Protein AF-A0A4U2ZGI6-F1 (afdb_monomer_lite)

InterPro domains:
  IPR001460 Penicillin-binding protein, transpeptidase [PF00905] (3-56)
  IPR012338 Beta-lactamase/transpeptidase-like [G3DSA:3.40.710.10] (1-67)
  IPR012338 Beta-lactamase/transpeptidase-like [SSF56601] (2-64)
  IPR050396 Glycosyltransferase 51/Transpeptidase [PTHR32282] (2-66)

Structure (mmCIF, N/CA/C/O backbone):
data_AF-A0A4U2ZGI6-F1
#
_entry.id   AF-A0A4U2ZGI6-F1
#
loop_
_atom_site.group_PDB
_atom_site.id
_atom_site.type_symbol
_atom_site.label_atom_id
_atom_site.label_alt_id
_atom_site.label_comp_id
_atom_site.label_asym_id
_atom_site.label_entity_id
_atom_site.label_seq_id
_atom_site.pdbx_PDB_ins_code
_atom_site.Cartn_x
_atom_site.Cartn_y
_atom_site.Cartn_z
_atom_site.occupancy
_atom_site.B_iso_or_equiv
_atom_site.auth_seq_id
_atom_site.auth_comp_id
_atom_site.auth_asym_id
_atom_site.auth_atom_id
_atom_site.pdbx_PDB_model_num
ATOM 1 N N . PHE A 1 1 ? 12.357 12.607 -12.528 1.00 81.19 1 PHE A N 1
ATOM 2 C CA . PHE A 1 1 ? 11.662 11.793 -11.509 1.00 81.19 1 PHE A CA 1
ATOM 3 C C . PHE A 1 1 ? 11.629 10.321 -11.905 1.00 81.19 1 PHE A C 1
ATOM 5 O O . PHE A 1 1 ? 11.536 10.019 -13.098 1.00 81.19 1 PHE A O 1
ATOM 12 N N . GLN A 1 2 ? 11.716 9.435 -10.914 1.00 87.75 2 GLN A N 1
ATOM 13 C CA . GLN A 1 2 ? 11.578 7.982 -11.038 1.00 87.75 2 GLN A CA 1
ATOM 14 C C . GLN A 1 2 ? 10.258 7.531 -10.394 1.00 87.75 2 GLN A C 1
ATOM 16 O O . GLN A 1 2 ? 9.694 8.257 -9.579 1.00 87.75 2 GLN A O 1
ATOM 21 N N . GLY A 1 3 ? 9.752 6.361 -10.776 1.00 92.06 3 GLY A N 1
ATOM 22 C CA . GLY A 1 3 ? 8.536 5.775 -10.214 1.00 92.06 3 GLY A CA 1
ATOM 23 C C . GLY A 1 3 ? 8.570 4.257 -10.330 1.00 92.06 3 GLY A C 1
ATOM 24 O O . GLY A 1 3 ? 9.255 3.729 -11.202 1.00 92.06 3 GLY A O 1
ATOM 25 N N . ALA A 1 4 ? 7.863 3.572 -9.442 1.00 95.00 4 ALA A N 1
ATOM 26 C CA . ALA A 1 4 ? 7.684 2.127 -9.469 1.00 95.00 4 ALA A CA 1
ATOM 27 C C . ALA A 1 4 ? 6.274 1.793 -8.979 1.00 95.00 4 ALA A C 1
ATOM 29 O O . ALA A 1 4 ? 5.701 2.555 -8.197 1.00 95.00 4 ALA A O 1
ATOM 30 N N . PHE A 1 5 ? 5.714 0.692 -9.464 1.00 95.69 5 PHE A N 1
ATOM 31 C CA . PHE A 1 5 ? 4.375 0.244 -9.112 1.00 95.69 5 PHE A CA 1
ATOM 32 C C . PHE A 1 5 ? 4.248 -1.273 -9.247 1.00 95.69 5 PHE A C 1
ATOM 34 O O . PHE A 1 5 ? 4.928 -1.898 -10.062 1.00 95.69 5 PHE A O 1
ATOM 41 N N . THR A 1 6 ? 3.300 -1.825 -8.497 1.00 97.25 6 THR A N 1
ATOM 42 C CA . THR A 1 6 ? 2.874 -3.223 -8.577 1.00 97.25 6 THR A CA 1
ATOM 43 C C . THR A 1 6 ? 1.352 -3.239 -8.605 1.00 97.25 6 THR A C 1
ATOM 45 O O . THR A 1 6 ? 0.710 -2.618 -7.760 1.00 97.25 6 THR A O 1
ATOM 48 N N . PHE A 1 7 ? 0.771 -3.924 -9.583 1.00 97.81 7 PHE A N 1
ATOM 49 C CA . PHE A 1 7 ? -0.661 -4.158 -9.697 1.00 97.81 7 PHE A CA 1
ATOM 50 C C . PHE A 1 7 ? -0.945 -5.624 -9.373 1.00 97.81 7 PHE A C 1
ATOM 52 O O . PHE A 1 7 ? -0.418 -6.525 -10.032 1.00 97.81 7 PHE A O 1
ATOM 59 N N . MET A 1 8 ? -1.750 -5.850 -8.336 1.00 98.38 8 MET A N 1
ATOM 60 C CA . MET A 1 8 ? -1.987 -7.166 -7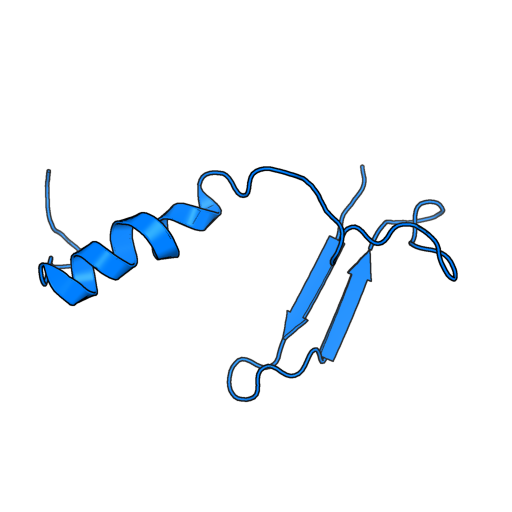.750 1.00 98.38 8 MET A CA 1
ATOM 61 C C . MET A 1 8 ? -3.482 -7.480 -7.688 1.00 98.38 8 MET A C 1
ATOM 63 O O . MET A 1 8 ? -4.302 -6.612 -7.391 1.00 98.38 8 MET A O 1
ATOM 67 N N . ASP A 1 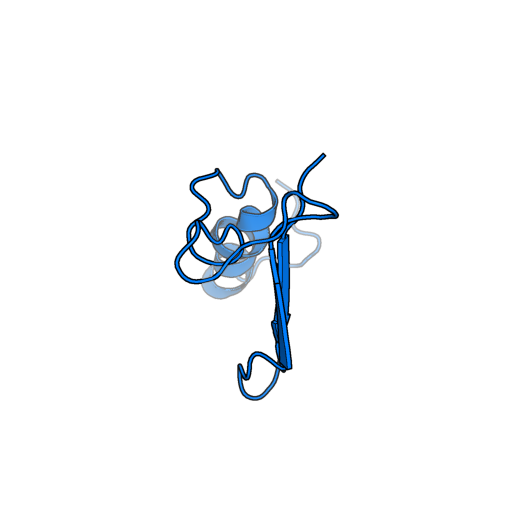9 ? -3.824 -8.736 -7.949 1.00 98.38 9 ASP A N 1
ATOM 68 C CA . ASP A 1 9 ? -5.152 -9.289 -7.723 1.00 98.38 9 ASP A CA 1
ATOM 69 C C . ASP A 1 9 ? -5.419 -9.413 -6.215 1.00 98.38 9 ASP A C 1
ATOM 71 O O . ASP A 1 9 ? -4.717 -10.129 -5.504 1.00 98.38 9 ASP A O 1
ATOM 75 N N . THR A 1 10 ? -6.437 -8.716 -5.708 1.00 97.75 10 THR A N 1
ATOM 76 C CA . THR A 1 10 ? -6.705 -8.626 -4.261 1.00 97.75 10 THR A CA 1
ATOM 77 C C . THR A 1 10 ? -7.221 -9.921 -3.637 1.00 97.75 10 THR A C 1
ATOM 79 O O . THR A 1 10 ? -7.184 -10.050 -2.416 1.00 97.75 10 THR A O 1
ATOM 82 N N . LYS A 1 11 ? -7.715 -10.872 -4.440 1.00 98.19 11 LYS A N 1
ATOM 83 C CA . LYS A 1 11 ? -8.256 -12.146 -3.945 1.00 98.19 11 LYS A CA 1
ATOM 84 C C . LYS A 1 11 ? -7.195 -13.236 -3.906 1.00 98.19 11 LYS A C 1
ATOM 86 O O . LYS A 1 11 ? -7.214 -14.070 -3.009 1.00 98.19 11 LYS A O 1
ATOM 91 N N . THR A 1 12 ? -6.311 -13.250 -4.899 1.00 98.38 12 THR A N 1
ATOM 92 C CA . THR A 1 12 ? -5.330 -14.329 -5.103 1.00 98.38 12 THR A CA 1
ATOM 93 C C . THR A 1 12 ? -3.898 -13.925 -4.763 1.00 98.38 12 THR A C 1
ATOM 95 O O . THR A 1 12 ? -3.062 -14.795 -4.545 1.00 98.38 12 THR A O 1
ATOM 98 N N . GLY A 1 13 ? -3.599 -12.624 -4.726 1.00 97.50 13 GLY A N 1
ATOM 99 C CA . GLY A 1 13 ? -2.240 -12.105 -4.571 1.00 97.50 13 GLY A CA 1
ATOM 100 C C . GLY A 1 13 ? -1.405 -12.142 -5.857 1.00 97.50 13 GLY A C 1
ATOM 101 O O . GLY A 1 13 ? -0.217 -11.826 -5.823 1.00 97.50 13 GLY A O 1
ATOM 102 N N . GLU A 1 14 ? -1.988 -12.514 -7.001 1.00 98.50 14 GLU A N 1
ATOM 103 C CA . GLU A 1 14 ? -1.269 -12.588 -8.276 1.00 98.50 14 GLU A CA 1
ATOM 104 C C . GLU A 1 14 ? -0.817 -11.195 -8.750 1.00 98.50 14 GLU A C 1
ATOM 106 O O . GLU A 1 14 ? -1.626 -10.271 -8.865 1.00 98.50 14 GLU A O 1
ATOM 111 N N . VAL A 1 15 ? 0.470 -11.038 -9.079 1.00 98.06 15 VAL A N 1
ATOM 112 C CA . VAL A 1 15 ? 0.998 -9.811 -9.697 1.00 98.06 15 VAL A CA 1
ATOM 113 C C . VAL A 1 15 ? 0.637 -9.800 -11.180 1.00 98.06 15 VAL A C 1
ATOM 115 O O . VAL A 1 15 ? 1.233 -10.508 -11.986 1.00 98.06 15 VAL A O 1
ATOM 118 N N . ARG A 1 16 ? -0.331 -8.959 -11.546 1.00 97.94 16 ARG A N 1
ATOM 119 C CA . ARG A 1 16 ? -0.830 -8.814 -12.923 1.00 97.94 16 ARG A CA 1
ATOM 120 C C . ARG A 1 16 ? 0.034 -7.876 -13.764 1.00 97.94 16 ARG A C 1
ATOM 122 O O . ARG A 1 16 ? 0.102 -8.021 -14.979 1.00 97.94 16 ARG A O 1
ATOM 129 N N . ALA A 1 17 ? 0.677 -6.899 -13.124 1.00 97.38 17 ALA A N 1
ATOM 130 C CA . ALA A 1 17 ? 1.658 -6.024 -13.756 1.00 97.38 17 ALA A CA 1
ATOM 131 C C . ALA A 1 17 ? 2.629 -5.463 -12.714 1.00 97.38 17 ALA A C 1
ATOM 133 O O . ALA A 1 17 ? 2.244 -5.167 -11.585 1.00 97.38 17 ALA A O 1
ATOM 134 N N . ILE A 1 18 ? 3.884 -5.263 -13.104 1.00 96.06 18 ILE A N 1
ATOM 135 C CA . ILE A 1 18 ? 4.905 -4.625 -12.272 1.00 96.06 18 ILE A CA 1
ATOM 136 C C . ILE A 1 18 ? 5.772 -3.726 -13.149 1.00 96.06 18 ILE A C 1
ATOM 138 O O . ILE A 1 18 ? 6.086 -4.072 -14.288 1.00 96.06 18 ILE A O 1
ATOM 142 N N . GLY A 1 19 ? 6.129 -2.552 -12.639 1.00 94.88 19 GLY A N 1
ATOM 143 C CA . GLY A 1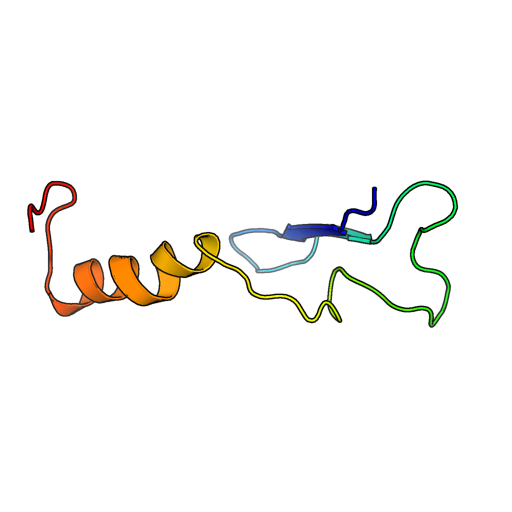 19 ? 6.901 -1.564 -13.379 1.00 94.88 19 GLY A CA 1
ATOM 144 C C . GLY A 1 19 ? 7.870 -0.815 -12.480 1.00 94.88 19 GLY A C 1
ATOM 145 O O . GLY A 1 19 ? 7.557 -0.484 -11.339 1.00 94.88 19 GLY A O 1
ATOM 146 N N . SER A 1 20 ? 9.054 -0.528 -13.011 1.00 95.25 20 SER A N 1
ATOM 147 C CA . SER A 1 20 ? 10.123 0.148 -12.285 1.00 95.25 20 SER A CA 1
ATOM 148 C C . SER A 1 20 ? 10.909 1.057 -13.214 1.00 95.25 20 SER A C 1
ATOM 150 O O . SER A 1 20 ? 11.396 0.638 -14.267 1.00 95.25 20 SER A O 1
ATOM 152 N N . GLY A 1 21 ? 11.004 2.324 -12.827 1.00 92.81 21 GLY A N 1
ATOM 153 C CA . GLY A 1 21 ? 11.636 3.372 -13.606 1.00 92.81 21 GLY A CA 1
ATOM 154 C C . GLY A 1 21 ? 10.715 3.989 -14.657 1.00 92.81 21 GLY A C 1
ATOM 155 O O . GLY A 1 21 ? 9.534 3.666 -14.781 1.00 92.81 21 GLY A O 1
ATOM 156 N N . ARG A 1 22 ? 11.251 4.957 -15.402 1.00 90.94 22 ARG A N 1
ATOM 157 C CA . ARG A 1 22 ? 10.501 5.724 -16.406 1.00 90.94 22 ARG A CA 1
ATOM 158 C C . ARG A 1 22 ? 11.435 6.264 -17.486 1.00 90.94 22 ARG A C 1
ATOM 160 O O . ARG A 1 22 ? 12.511 6.767 -17.162 1.00 90.94 22 ARG A O 1
ATOM 167 N N . GLY A 1 23 ? 10.995 6.213 -18.746 1.00 89.38 23 GLY A N 1
ATOM 168 C CA . GLY A 1 23 ? 11.824 6.574 -19.906 1.00 89.38 23 GLY A CA 1
ATOM 169 C C . GLY A 1 23 ? 13.078 5.701 -19.982 1.00 89.38 23 GLY A C 1
ATOM 170 O O . GLY A 1 23 ? 12.979 4.492 -19.797 1.00 89.38 23 GLY A O 1
ATOM 171 N N . GLU A 1 24 ? 14.237 6.329 -20.159 1.00 85.69 24 GLU A N 1
ATOM 172 C CA . GLU A 1 24 ? 15.551 5.663 -20.185 1.00 85.69 24 GLU A CA 1
ATOM 173 C C . GLU A 1 24 ? 15.993 5.102 -18.821 1.00 85.69 24 GLU A C 1
ATOM 175 O O . GLU A 1 24 ? 16.904 4.291 -18.747 1.00 85.69 24 GLU A O 1
ATOM 180 N N . ASN A 1 25 ? 15.334 5.489 -17.720 1.00 84.88 25 ASN A N 1
ATOM 181 C CA . ASN A 1 25 ? 15.655 5.000 -16.371 1.00 84.88 25 ASN A CA 1
ATOM 182 C C . ASN A 1 25 ? 14.848 3.750 -15.980 1.00 84.88 25 ASN A C 1
ATOM 184 O O . ASN A 1 25 ? 14.649 3.508 -14.790 1.00 84.88 25 ASN A O 1
ATOM 188 N N . LYS A 1 26 ? 14.262 3.031 -16.946 1.00 89.00 26 LYS A N 1
ATOM 189 C CA . LYS A 1 26 ? 13.537 1.778 -16.684 1.00 89.00 26 LYS A CA 1
ATOM 190 C C . LYS A 1 26 ? 14.510 0.700 -16.214 1.00 89.00 26 LYS A C 1
ATOM 192 O O . LYS A 1 26 ? 15.660 0.675 -16.645 1.00 89.00 26 LYS A O 1
ATOM 197 N N . ALA A 1 27 ? 14.032 -0.201 -15.359 1.00 88.25 27 ALA A N 1
ATOM 198 C CA . ALA A 1 27 ? 14.802 -1.381 -14.990 1.00 88.25 27 ALA A CA 1
ATOM 199 C C . ALA A 1 27 ? 15.200 -2.167 -16.255 1.00 88.25 27 ALA A C 1
ATOM 201 O O . ALA A 1 27 ? 14.370 -2.416 -17.132 1.00 88.25 27 ALA A O 1
ATOM 202 N N . VAL A 1 28 ? 16.479 -2.528 -16.346 1.00 89.81 28 V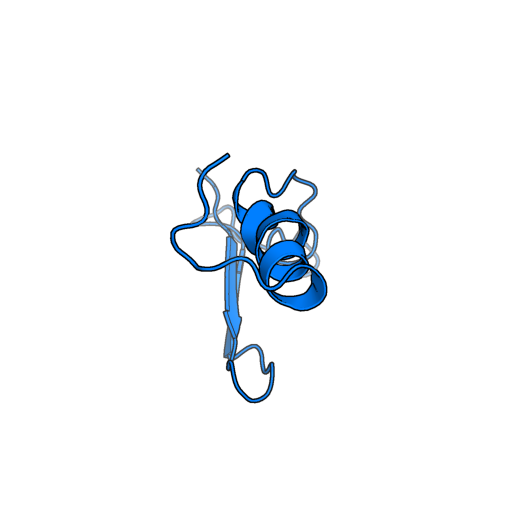AL A N 1
ATOM 203 C CA . VAL A 1 28 ? 17.051 -3.328 -17.440 1.00 89.81 28 VAL A CA 1
ATOM 204 C C . VAL A 1 28 ? 17.240 -4.775 -16.992 1.00 89.81 28 VAL A C 1
ATOM 206 O O . VAL A 1 28 ? 17.090 -5.094 -15.812 1.00 89.81 28 VAL A O 1
ATOM 209 N N . PHE A 1 29 ? 17.583 -5.672 -17.917 1.00 88.88 29 PHE A N 1
ATOM 210 C CA . PHE A 1 29 ? 17.868 -7.064 -17.574 1.00 88.88 29 PHE A CA 1
ATOM 211 C C . PHE A 1 29 ? 18.965 -7.153 -16.500 1.00 88.88 29 PHE A C 1
ATOM 213 O O . PHE A 1 29 ? 20.070 -6.655 -16.706 1.00 88.88 29 PHE A O 1
ATOM 220 N N . LYS A 1 30 ? 18.643 -7.775 -15.355 1.00 88.00 30 LYS A N 1
ATOM 221 C CA . LYS A 1 30 ? 19.496 -7.854 -14.150 1.00 88.00 30 LYS A CA 1
ATOM 222 C C . LYS A 1 30 ? 19.921 -6.496 -13.557 1.00 88.00 30 LYS A C 1
ATOM 224 O O . LYS A 1 30 ? 20.873 -6.441 -12.786 1.00 88.00 30 LYS A O 1
ATOM 229 N N . GLY A 1 31 ? 19.243 -5.409 -13.920 1.00 89.81 31 GLY A N 1
ATOM 230 C CA . GLY A 1 31 ? 19.421 -4.100 -13.297 1.00 89.81 31 GLY A CA 1
ATOM 231 C C . GLY A 1 31 ? 18.577 -3.949 -12.031 1.00 89.81 31 GLY A C 1
ATOM 232 O O . GLY A 1 31 ? 17.668 -4.739 -11.785 1.00 89.81 31 GLY A O 1
ATOM 233 N N . HIS A 1 32 ? 18.853 -2.894 -11.265 1.00 91.56 32 HIS A N 1
ATOM 234 C CA . HIS A 1 32 ? 18.126 -2.577 -10.037 1.00 91.56 32 HIS A CA 1
ATOM 235 C C . HIS A 1 32 ? 16.627 -2.357 -10.291 1.00 91.56 32 HIS A C 1
ATOM 237 O O . HIS A 1 32 ? 16.234 -1.569 -11.160 1.00 91.56 32 HIS A O 1
ATOM 243 N N . ASN A 1 33 ? 15.786 -3.015 -9.495 1.00 93.62 33 ASN A N 1
ATOM 244 C CA . ASN A 1 33 ? 14.339 -2.959 -9.614 1.00 93.62 33 ASN A CA 1
ATOM 245 C C . ASN A 1 33 ? 13.682 -2.356 -8.360 1.00 93.62 33 ASN A C 1
ATOM 247 O O . ASN A 1 33 ? 13.283 -3.064 -7.441 1.00 93.62 33 ASN A O 1
ATOM 251 N N . MET A 1 34 ? 13.423 -1.043 -8.385 1.00 94.38 34 MET A N 1
ATOM 252 C CA . MET A 1 34 ? 12.705 -0.318 -7.320 1.00 94.38 34 MET A CA 1
ATOM 253 C C . MET A 1 34 ? 11.314 -0.871 -6.951 1.00 94.38 34 MET A C 1
ATOM 255 O O . MET A 1 34 ? 10.755 -0.457 -5.943 1.00 94.38 34 MET A O 1
ATOM 259 N N . ALA A 1 35 ? 10.686 -1.729 -7.755 1.00 94.56 35 ALA A N 1
ATOM 260 C CA . ALA A 1 35 ? 9.405 -2.311 -7.360 1.00 94.56 35 ALA A CA 1
ATOM 261 C C . ALA A 1 35 ? 9.562 -3.393 -6.271 1.00 94.56 35 ALA A C 1
ATOM 263 O O . ALA A 1 35 ? 8.589 -3.699 -5.588 1.00 94.56 35 ALA A O 1
ATOM 264 N N . ILE A 1 36 ? 10.768 -3.955 -6.106 1.00 94.44 36 ILE A N 1
ATOM 265 C CA . ILE A 1 36 ? 11.054 -5.065 -5.179 1.00 94.44 36 ILE A CA 1
ATOM 266 C C . ILE A 1 36 ? 12.325 -4.870 -4.333 1.00 94.44 36 ILE A C 1
ATOM 268 O O . ILE A 1 36 ? 12.438 -5.475 -3.275 1.00 94.44 36 ILE A O 1
ATOM 272 N N . GLU A 1 37 ? 13.259 -4.019 -4.763 1.00 94.44 37 GLU A N 1
ATOM 273 C CA . GLU A 1 37 ? 14.565 -3.782 -4.113 1.00 94.44 37 GLU A CA 1
ATOM 274 C C . GLU A 1 37 ? 14.668 -2.392 -3.470 1.00 94.44 37 GLU A C 1
ATOM 276 O O . GLU A 1 37 ? 15.734 -1.953 -3.049 1.00 94.44 37 GLU A O 1
ATOM 281 N N . LEU A 1 38 ? 13.564 -1.650 -3.427 1.00 92.56 38 LEU A N 1
ATOM 282 C CA . LEU A 1 38 ? 13.569 -0.278 -2.946 1.00 92.56 38 LEU A CA 1
ATOM 283 C C . LEU A 1 38 ? 13.821 -0.192 -1.441 1.00 92.56 38 LEU A C 1
ATOM 285 O O . LEU A 1 38 ? 12.956 -0.534 -0.638 1.00 92.56 38 LEU A O 1
ATOM 289 N N . ASP A 1 39 ? 14.949 0.411 -1.088 1.00 93.44 39 ASP A N 1
ATOM 290 C CA . ASP A 1 39 ? 15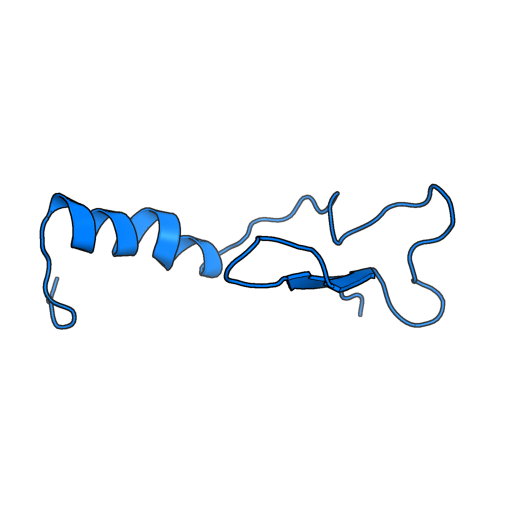.268 0.803 0.280 1.00 93.44 39 ASP A CA 1
ATOM 291 C C . ASP A 1 39 ? 14.812 2.248 0.548 1.00 93.44 39 ASP A C 1
ATOM 293 O O . ASP A 1 39 ? 15.532 3.223 0.313 1.00 93.44 39 ASP A O 1
ATOM 297 N N . ARG A 1 40 ? 13.546 2.412 0.955 1.00 92.00 40 ARG A N 1
ATOM 298 C CA . ARG A 1 40 ? 13.019 3.688 1.465 1.00 92.00 40 ARG A CA 1
ATOM 299 C C . ARG A 1 40 ? 12.000 3.455 2.575 1.00 92.00 40 ARG A C 1
ATOM 301 O O . ARG A 1 40 ? 11.240 2.491 2.539 1.00 92.00 40 ARG A O 1
ATOM 308 N N . ALA A 1 41 ? 11.879 4.417 3.489 1.00 94.94 41 ALA A N 1
ATOM 309 C CA . ALA A 1 41 ? 10.810 4.410 4.482 1.00 94.94 41 ALA A CA 1
ATOM 310 C C . ALA A 1 41 ? 9.421 4.540 3.826 1.00 94.94 41 ALA A C 1
ATOM 312 O O . ALA A 1 41 ? 9.177 5.456 3.038 1.00 94.94 41 ALA A O 1
ATOM 313 N N . ALA A 1 42 ? 8.482 3.669 4.208 1.00 94.44 42 ALA A N 1
ATOM 314 C CA . ALA A 1 42 ? 7.086 3.734 3.758 1.00 94.44 42 ALA A CA 1
ATOM 315 C C . ALA A 1 42 ? 6.370 5.025 4.216 1.00 94.44 42 ALA A C 1
ATOM 317 O O . ALA A 1 42 ? 5.408 5.479 3.600 1.00 94.44 42 ALA A O 1
ATOM 318 N N . GLY A 1 43 ? 6.850 5.654 5.294 1.00 97.12 43 GLY A N 1
ATOM 319 C CA . GLY A 1 43 ? 6.228 6.847 5.858 1.00 97.12 43 GLY A CA 1
ATOM 320 C C . GLY A 1 43 ? 4.802 6.568 6.343 1.00 97.12 43 GLY A C 1
ATOM 321 O O . GLY A 1 43 ? 4.496 5.486 6.842 1.00 97.12 43 GLY A O 1
ATOM 322 N N . SER A 1 44 ? 3.903 7.545 6.190 1.00 98.00 44 SER A N 1
ATOM 323 C CA . SER A 1 44 ? 2.537 7.439 6.728 1.00 98.00 44 SER A CA 1
ATOM 324 C C . SER A 1 44 ? 1.667 6.365 6.059 1.00 98.00 44 SER A C 1
ATOM 326 O O . SER A 1 44 ? 0.614 6.043 6.602 1.00 98.00 44 SER A O 1
ATOM 328 N N . THR A 1 45 ? 2.085 5.771 4.933 1.00 97.00 45 THR A N 1
ATOM 329 C CA . THR A 1 45 ? 1.337 4.664 4.309 1.00 97.00 45 THR A CA 1
ATOM 330 C C . THR A 1 45 ? 1.376 3.384 5.144 1.00 97.00 45 THR A C 1
ATOM 332 O O . THR A 1 45 ? 0.558 2.500 4.918 1.00 97.00 45 THR A O 1
ATOM 335 N N . MET A 1 46 ? 2.292 3.281 6.117 1.00 97.69 46 MET A N 1
ATOM 336 C CA . MET A 1 46 ? 2.373 2.148 7.046 1.00 97.69 46 MET A CA 1
ATOM 337 C C . MET A 1 46 ? 1.335 2.219 8.178 1.00 97.69 46 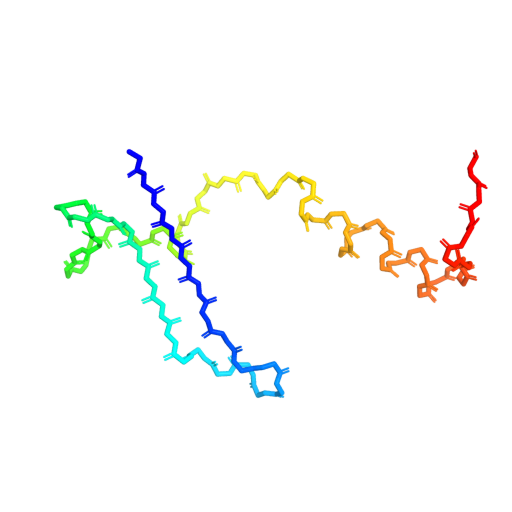MET A C 1
ATOM 339 O O . MET A 1 46 ? 0.951 1.186 8.722 1.00 97.69 46 MET A O 1
ATOM 343 N N . LYS A 1 47 ? 0.842 3.417 8.525 1.00 98.06 47 LYS A N 1
ATOM 344 C CA . LYS A 1 47 ? -0.040 3.630 9.690 1.00 98.06 47 LYS A CA 1
ATOM 345 C C . LYS A 1 47 ? -1.292 2.742 9.704 1.00 98.06 47 LYS A C 1
ATOM 347 O O . LYS A 1 47 ? -1.617 2.225 10.768 1.00 98.06 47 LYS A O 1
ATOM 352 N N . PRO A 1 48 ? -1.987 2.490 8.574 1.00 98.06 48 PRO A N 1
ATOM 353 C CA . PRO A 1 48 ? -3.121 1.567 8.572 1.00 98.06 48 PRO A CA 1
ATOM 354 C C . PRO A 1 48 ? -2.769 0.144 9.014 1.00 98.06 48 PRO A C 1
ATOM 356 O O . PRO A 1 48 ? -3.607 -0.518 9.613 1.00 98.06 48 PRO A O 1
ATOM 359 N N . ILE A 1 49 ? -1.544 -0.316 8.750 1.00 97.88 49 ILE A N 1
ATOM 360 C CA . ILE A 1 49 ? -1.094 -1.675 9.074 1.00 97.88 49 ILE A CA 1
ATOM 361 C C . ILE A 1 49 ? -0.549 -1.746 10.504 1.00 97.88 49 ILE A C 1
ATOM 363 O O . ILE A 1 49 ? -0.827 -2.713 11.205 1.00 97.88 49 ILE A O 1
ATOM 367 N N . PHE A 1 50 ? 0.226 -0.745 10.931 1.00 97.31 50 PHE A N 1
ATOM 368 C CA . PHE A 1 50 ? 0.938 -0.795 12.212 1.00 97.31 50 PHE A CA 1
ATOM 369 C C . PHE A 1 50 ? 0.174 -0.149 13.378 1.00 97.31 50 PHE A C 1
ATOM 371 O O . PHE A 1 50 ? 0.263 -0.643 14.497 1.00 97.31 50 PHE A O 1
ATOM 378 N N . ASP A 1 51 ? -0.612 0.900 13.118 1.00 97.00 51 ASP A N 1
ATOM 379 C CA . ASP A 1 51 ? -1.309 1.661 14.162 1.00 97.00 51 ASP A CA 1
ATOM 380 C C . ASP A 1 51 ? -2.817 1.364 14.147 1.00 97.00 51 ASP A C 1
ATOM 382 O O . ASP A 1 51 ? -3.367 0.777 15.080 1.00 97.00 51 ASP A O 1
ATOM 386 N N . TYR A 1 52 ? -3.509 1.745 13.066 1.00 96.88 52 TYR A N 1
ATOM 387 C CA . TYR A 1 52 ? -4.977 1.747 13.038 1.00 96.88 52 TYR A CA 1
ATOM 388 C C . TYR A 1 52 ? -5.574 0.338 12.965 1.00 96.88 52 TYR A C 1
ATOM 390 O O . TYR A 1 52 ? -6.534 0.050 13.675 1.00 96.88 52 TYR A O 1
ATOM 398 N N . GLY A 1 53 ? -5.009 -0.547 12.136 1.00 98.00 53 GLY A N 1
ATOM 399 C CA . GLY A 1 53 ? -5.460 -1.934 12.006 1.00 98.00 53 GLY A CA 1
ATOM 400 C C . GLY A 1 53 ? -5.435 -2.676 13.345 1.00 98.00 53 GLY A C 1
ATOM 401 O O . GLY A 1 53 ? -6.483 -3.154 13.777 1.00 98.00 53 GLY A O 1
ATOM 402 N N . PRO A 1 54 ? -4.292 -2.713 14.056 1.00 98.38 54 PRO A N 1
ATOM 403 C CA . PRO A 1 54 ? -4.202 -3.332 15.375 1.00 98.38 54 PRO A CA 1
ATOM 404 C C . PRO A 1 54 ? -5.110 -2.682 16.424 1.00 98.38 54 PRO A C 1
ATOM 406 O O . PRO A 1 54 ? -5.709 -3.396 17.225 1.00 98.38 54 PRO A O 1
ATOM 409 N N . ALA A 1 55 ? -5.268 -1.354 16.419 1.00 97.94 55 ALA A N 1
ATOM 410 C CA . ALA A 1 55 ? -6.177 -0.682 17.348 1.00 97.94 55 ALA A CA 1
ATOM 411 C C . ALA A 1 55 ? -7.642 -1.098 17.123 1.00 97.94 55 ALA A C 1
ATOM 413 O O . ALA A 1 55 ? -8.363 -1.406 18.072 1.00 97.94 55 ALA A O 1
ATOM 414 N N . ILE A 1 56 ? -8.083 -1.175 15.866 1.00 98.12 56 ILE A N 1
ATOM 415 C CA . ILE A 1 56 ? -9.432 -1.644 15.529 1.00 98.12 56 ILE A CA 1
ATOM 416 C C . ILE A 1 56 ? -9.586 -3.133 15.874 1.00 98.12 56 ILE A C 1
ATOM 418 O O . ILE A 1 56 ? -10.594 -3.517 16.465 1.00 98.12 56 ILE A O 1
ATOM 422 N N . GLU A 1 57 ? -8.597 -3.972 15.559 1.00 98.31 57 GLU A N 1
ATOM 423 C CA . GLU A 1 57 ? -8.680 -5.419 15.783 1.00 98.31 57 GLU A CA 1
ATOM 424 C C . GLU A 1 57 ? -8.646 -5.784 17.271 1.00 98.31 57 GLU A C 1
ATOM 426 O O . GLU A 1 57 ? -9.496 -6.538 17.737 1.00 98.31 57 GLU A O 1
ATOM 431 N N . TYR A 1 58 ? -7.710 -5.240 18.046 1.00 98.25 58 TYR A N 1
ATOM 432 C CA . TYR A 1 58 ? -7.478 -5.687 19.422 1.00 98.25 58 TYR A CA 1
ATOM 433 C C . TYR A 1 58 ? -8.148 -4.805 20.476 1.00 98.25 58 TYR A C 1
ATOM 435 O O . TYR A 1 58 ? -8.556 -5.316 21.516 1.00 98.25 58 TYR A O 1
ATOM 443 N N . LEU A 1 59 ? -8.303 -3.502 20.214 1.00 97.56 59 LEU A N 1
ATOM 444 C CA . LEU A 1 59 ? -8.943 -2.564 21.149 1.00 97.56 59 LEU A CA 1
ATOM 445 C C . LEU A 1 59 ? -10.406 -2.277 20.793 1.00 97.56 59 LEU A C 1
ATOM 447 O O . LEU A 1 59 ? -11.105 -1.629 21.571 1.00 97.56 59 LEU A O 1
ATOM 451 N N . LYS A 1 60 ? -10.872 -2.747 19.626 1.00 97.50 60 LYS A N 1
ATOM 452 C CA . LYS A 1 60 ? -12.237 -2.538 19.115 1.00 97.50 60 LYS A CA 1
ATOM 453 C C . LYS A 1 60 ? -12.630 -1.057 19.064 1.00 97.50 60 LYS A C 1
ATOM 455 O O . LYS A 1 60 ? -13.784 -0.697 19.295 1.00 97.50 60 LYS A O 1
ATOM 460 N N . TRP A 1 61 ? -11.666 -0.187 18.761 1.00 97.88 61 TRP A N 1
ATOM 461 C CA . TRP A 1 61 ? -11.930 1.238 18.586 1.00 97.88 61 TRP A CA 1
ATOM 462 C C . TRP A 1 61 ? -12.874 1.472 17.407 1.00 97.88 61 TRP A C 1
ATOM 464 O O . TRP A 1 61 ? -12.673 0.949 16.311 1.00 97.88 61 TRP A O 1
ATOM 474 N N . ALA A 1 62 ? -13.908 2.282 17.633 1.00 96.75 62 ALA A N 1
ATOM 475 C CA . ALA A 1 62 ? -14.791 2.726 16.565 1.00 96.75 62 ALA A CA 1
ATOM 476 C C . ALA A 1 62 ? -14.043 3.658 15.598 1.00 96.75 62 ALA A C 1
ATOM 478 O O . ALA A 1 62 ? -13.094 4.339 15.979 1.00 96.75 62 ALA A O 1
ATOM 479 N N . THR A 1 63 ? -14.517 3.765 14.356 1.00 96.69 63 THR A N 1
ATOM 480 C CA . THR A 1 63 ? -13.904 4.633 13.330 1.00 96.69 63 THR A CA 1
ATOM 481 C C . THR A 1 63 ? -13.896 6.120 13.701 1.00 96.69 63 THR A C 1
ATOM 483 O O . THR A 1 63 ? -13.139 6.886 13.114 1.00 96.69 63 THR A O 1
ATOM 486 N N . TYR A 1 64 ? -14.726 6.528 14.666 1.00 95.75 64 TYR A N 1
ATOM 487 C CA . TYR A 1 64 ? -14.806 7.890 15.201 1.00 95.75 64 TYR A CA 1
ATOM 488 C C . TYR A 1 64 ? -14.070 8.070 16.541 1.00 95.75 64 TYR A C 1
ATOM 490 O O . TYR A 1 64 ? -14.255 9.095 17.192 1.00 95.75 64 TYR A O 1
ATOM 498 N N . HIS A 1 65 ? -13.282 7.085 16.988 1.00 95.31 65 HIS A N 1
ATOM 499 C CA . HIS A 1 65 ? -12.550 7.153 18.253 1.00 95.31 65 HIS A CA 1
ATOM 500 C C . HIS A 1 65 ? -11.715 8.442 18.350 1.00 95.31 65 HIS A C 1
ATOM 502 O O . HIS A 1 65 ? -10.923 8.746 17.456 1.00 95.31 65 HIS A O 1
ATOM 508 N N . GLN A 1 66 ? -11.919 9.199 19.429 1.00 90.56 66 GLN A N 1
ATOM 509 C CA . GLN A 1 66 ? -11.213 10.448 19.706 1.00 90.56 66 GLN A CA 1
ATOM 510 C C . GLN A 1 66 ? -10.140 10.199 20.764 1.00 90.56 66 GLN A C 1
ATOM 512 O O . GLN A 1 66 ? -10.409 9.534 21.766 1.00 90.56 66 GLN A O 1
ATOM 517 N N . ILE A 1 67 ? -8.948 10.734 20.501 1.00 82.25 67 ILE A N 1
ATOM 518 C CA . ILE A 1 67 ? -7.779 10.710 21.387 1.00 82.25 67 ILE A CA 1
ATOM 519 C C . ILE A 1 67 ? -7.718 12.034 22.145 1.00 82.25 67 ILE A C 1
ATOM 521 O O . ILE A 1 67 ? -7.968 13.075 21.492 1.00 82.25 67 ILE A O 1
#

Organism: NCBI:txid1890302

Sequence (67 aa):
FQGAFTFMDTKTGEVRAIGSGRGENKAVFKGHNMAIELDRAAGSTMKPIFDYGPAIEYLKWATYHQI

Secondary structure (DSSP, 8-state):
---EEEEE-TTT--EEEEEE--GGGSPPTTS--TTTS-----GGGGHIIIIIHHHHHHH---TT---

Foldseek 3Di:
DWDWDFDADPPPRDTPDTWTTDDVGTADDVRDGCNPNNDDDPPPVCCVVPPVVCCCVPVVADPPDDD

Radius of gyration: 17.09 Å; chains: 1; bounding box: 34×26×42 Å

pLDDT: mean 94.56, std 4.2, range [81.19, 98.5]